Protein AF-A0A926X8Z9-F1 (afdb_monomer)

Secondary structure (DSSP, 8-state):
---S-SS-THHHHHHHHHHHHTT-EEEEEE-STTS-EEEEEE-PPPP-----

Mean predicted aligned error: 10.16 Å

Structure (mmCIF, N/CA/C/O backbone):
data_AF-A0A926X8Z9-F1
#
_entry.id   AF-A0A926X8Z9-F1
#
loop_
_atom_site.group_PDB
_atom_site.id
_atom_site.type_symbol
_atom_site.label_atom_id
_atom_site.label_alt_id
_atom_site.label_comp_id
_atom_site.label_asym_id
_atom_site.label_entity_id
_atom_site.label_seq_id
_atom_site.pdbx_PDB_ins_code
_atom_site.Cartn_x
_atom_site.Cartn_y
_atom_site.Cartn_z
_atom_site.occupancy
_atom_site.B_iso_or_equiv
_atom_site.auth_seq_id
_atom_site.auth_comp_id
_atom_site.auth_asym_id
_atom_site.auth_atom_id
_atom_site.pdbx_PDB_model_num
ATOM 1 N N . MET A 1 1 ? 4.667 -4.677 -20.528 1.00 34.56 1 MET A N 1
ATOM 2 C CA . MET A 1 1 ? 5.992 -5.094 -20.024 1.00 34.56 1 MET A CA 1
ATOM 3 C C . MET A 1 1 ? 6.331 -4.187 -18.851 1.00 34.56 1 MET A C 1
ATOM 5 O O . MET A 1 1 ? 6.620 -3.019 -19.074 1.00 34.56 1 MET A O 1
ATOM 9 N N . ILE A 1 2 ? 6.143 -4.670 -17.621 1.00 43.22 2 ILE A N 1
ATOM 10 C CA . ILE A 1 2 ? 6.509 -3.935 -16.404 1.00 43.22 2 ILE A CA 1
ATOM 11 C C . ILE A 1 2 ? 7.932 -4.353 -16.024 1.00 43.22 2 ILE A C 1
ATOM 13 O O . ILE A 1 2 ? 8.172 -5.497 -15.664 1.00 43.22 2 ILE A O 1
ATOM 17 N N . GLU A 1 3 ? 8.886 -3.444 -16.187 1.00 40.91 3 GLU A N 1
ATOM 18 C CA . GLU A 1 3 ? 10.275 -3.617 -15.759 1.00 40.91 3 GLU A CA 1
ATOM 19 C C . GLU A 1 3 ? 10.526 -2.583 -14.665 1.00 40.91 3 GLU A C 1
ATOM 21 O O . GLU A 1 3 ? 10.404 -1.384 -14.918 1.00 40.91 3 GLU A O 1
ATOM 26 N N . GLY A 1 4 ? 10.818 -3.049 -13.449 1.00 41.59 4 GLY A N 1
ATOM 27 C CA . GLY A 1 4 ? 11.097 -2.178 -12.305 1.00 41.59 4 GLY A CA 1
ATOM 28 C C . GLY A 1 4 ? 10.221 -2.426 -11.080 1.00 41.59 4 GLY A C 1
ATOM 29 O O . GLY A 1 4 ? 9.619 -1.497 -10.567 1.00 41.59 4 GLY A O 1
ATOM 30 N N . LEU A 1 5 ? 10.143 -3.676 -10.632 1.00 41.03 5 LEU A N 1
ATOM 31 C CA . LEU A 1 5 ? 10.173 -4.088 -9.226 1.00 41.03 5 LEU A CA 1
ATOM 32 C C . LEU A 1 5 ? 10.438 -5.594 -9.284 1.00 41.03 5 LEU A C 1
ATOM 34 O O . LEU A 1 5 ? 9.703 -6.316 -9.955 1.00 41.03 5 LEU A O 1
ATOM 38 N N . SER A 1 6 ? 11.478 -6.081 -8.615 1.00 44.12 6 SER A N 1
ATOM 39 C CA . SER A 1 6 ? 11.704 -7.519 -8.417 1.00 44.12 6 SER A CA 1
ATOM 40 C C . SER A 1 6 ? 10.704 -8.074 -7.395 1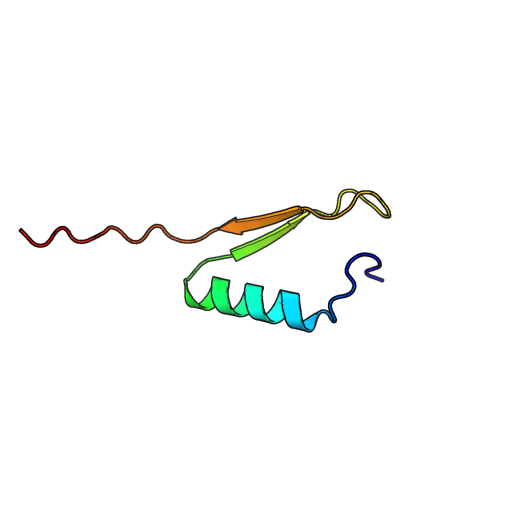.00 44.12 6 SER A C 1
ATOM 42 O O . SER A 1 6 ? 11.087 -8.655 -6.389 1.00 44.12 6 SER A O 1
ATOM 44 N N . GLY A 1 7 ? 9.420 -7.824 -7.630 1.00 46.34 7 GLY A N 1
ATOM 45 C CA . GLY A 1 7 ? 8.288 -8.452 -6.980 1.00 46.34 7 GLY A CA 1
ATOM 46 C C . GLY A 1 7 ? 7.443 -8.998 -8.112 1.00 46.34 7 GLY A C 1
ATOM 47 O O . GLY A 1 7 ? 6.907 -8.239 -8.923 1.00 46.34 7 GLY A O 1
ATOM 48 N N . THR A 1 8 ? 7.377 -10.322 -8.223 1.00 48.56 8 THR A N 1
ATOM 49 C CA . THR A 1 8 ? 6.299 -11.010 -8.939 1.00 48.56 8 THR A CA 1
ATOM 50 C C . THR A 1 8 ? 5.017 -10.228 -8.686 1.00 48.56 8 THR A C 1
ATOM 52 O O . THR A 1 8 ? 4.717 -9.961 -7.529 1.00 48.56 8 THR A O 1
ATOM 55 N N . GLY A 1 9 ? 4.259 -9.826 -9.712 1.00 57.97 9 GLY A N 1
ATOM 56 C CA . GLY A 1 9 ? 3.054 -8.984 -9.556 1.00 57.97 9 GLY A CA 1
ATOM 57 C C . GLY A 1 9 ? 2.013 -9.473 -8.523 1.00 57.97 9 GLY A C 1
ATOM 58 O O . GLY A 1 9 ? 1.047 -8.768 -8.252 1.00 57.97 9 GLY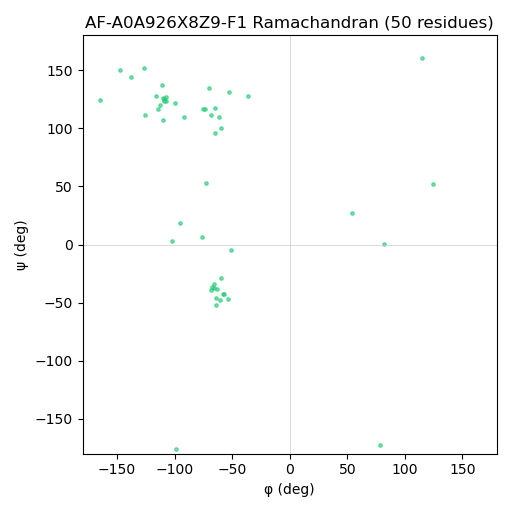 A O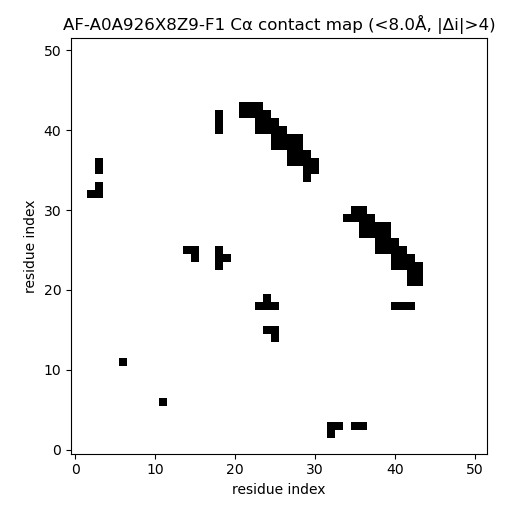 1
ATOM 59 N N . ALA A 1 10 ? 2.229 -10.650 -7.930 1.00 61.62 10 ALA A N 1
ATOM 60 C CA . ALA A 1 10 ? 1.636 -11.176 -6.710 1.00 61.62 10 ALA A CA 1
ATOM 61 C C . ALA A 1 10 ? 1.766 -10.263 -5.470 1.00 61.62 10 ALA A C 1
ATOM 63 O O . ALA A 1 10 ? 0.758 -10.048 -4.803 1.00 61.62 10 ALA A O 1
ATOM 64 N N . ASP A 1 11 ? 2.932 -9.686 -5.158 1.00 68.19 11 ASP A N 1
ATOM 65 C CA . ASP A 1 11 ? 3.105 -8.931 -3.896 1.00 68.19 11 ASP A CA 1
ATOM 66 C C . ASP A 1 11 ? 2.286 -7.627 -3.899 1.00 68.19 11 ASP A C 1
ATOM 68 O O . ASP A 1 11 ? 1.615 -7.275 -2.925 1.00 68.19 11 ASP A O 1
ATOM 72 N N . GLY A 1 12 ? 2.241 -6.954 -5.054 1.00 72.19 12 GLY A N 1
ATOM 73 C CA . GLY A 1 12 ? 1.344 -5.819 -5.286 1.00 72.19 12 GLY A CA 1
ATOM 74 C C . GLY A 1 12 ? -0.135 -6.222 -5.285 1.00 72.19 12 GLY A C 1
ATOM 75 O O . GLY A 1 12 ? -0.979 -5.464 -4.804 1.00 72.19 12 GLY A O 1
ATOM 76 N N . ALA A 1 13 ? -0.461 -7.428 -5.763 1.00 79.81 13 ALA A N 1
ATOM 77 C CA . ALA A 1 13 ? -1.827 -7.945 -5.731 1.00 79.81 13 ALA A CA 1
ATOM 78 C C . ALA A 1 13 ? -2.314 -8.216 -4.297 1.00 79.81 13 ALA A C 1
ATOM 80 O O . ALA A 1 13 ? -3.475 -7.933 -4.001 1.00 79.81 13 ALA A O 1
ATOM 81 N N . ILE A 1 14 ? -1.440 -8.686 -3.398 1.00 85.69 14 ILE A N 1
ATOM 82 C CA . ILE A 1 14 ? -1.759 -8.882 -1.973 1.00 85.69 14 ILE A CA 1
ATOM 83 C C . ILE A 1 14 ? -2.073 -7.539 -1.313 1.00 85.69 14 ILE A C 1
ATOM 85 O O . ILE A 1 14 ? -3.139 -7.382 -0.717 1.00 85.69 14 ILE A O 1
ATOM 89 N N . ALA A 1 15 ? -1.192 -6.548 -1.466 1.00 85.81 15 ALA A N 1
ATOM 90 C CA . ALA A 1 15 ? -1.414 -5.219 -0.898 1.00 85.81 15 ALA A CA 1
ATOM 91 C C . ALA A 1 15 ? -2.721 -4.594 -1.419 1.00 85.81 15 ALA A C 1
ATOM 93 O O . ALA A 1 15 ? -3.515 -4.054 -0.647 1.00 85.81 15 ALA A O 1
ATOM 94 N N . HIS A 1 16 ? -2.990 -4.726 -2.719 1.00 86.31 16 HIS A N 1
ATOM 95 C CA . HIS A 1 16 ? -4.219 -4.225 -3.326 1.00 86.31 16 HIS A CA 1
ATOM 96 C C . HIS A 1 16 ? -5.468 -4.965 -2.817 1.00 86.31 16 HIS A C 1
ATOM 98 O O . HIS A 1 16 ? -6.512 -4.344 -2.606 1.00 86.31 16 HIS A O 1
ATOM 104 N N . HIS A 1 17 ? -5.373 -6.277 -2.582 1.00 88.00 17 HIS A N 1
ATOM 105 C CA . HIS A 1 17 ? -6.456 -7.060 -1.990 1.00 88.00 17 HIS A CA 1
ATOM 106 C C . HIS A 1 17 ? -6.758 -6.610 -0.554 1.00 88.00 17 HIS A C 1
ATOM 108 O O . HIS A 1 17 ? -7.918 -6.359 -0.231 1.00 88.00 17 HIS A O 1
ATOM 114 N N . ILE A 1 18 ? -5.726 -6.412 0.270 1.00 89.81 18 ILE A N 1
ATOM 115 C CA . ILE A 1 18 ? -5.868 -5.912 1.646 1.00 89.81 18 ILE A CA 1
ATOM 116 C C . ILE A 1 18 ? -6.510 -4.523 1.651 1.00 89.81 18 ILE A C 1
ATOM 118 O O . ILE A 1 18 ? -7.483 -4.298 2.366 1.00 89.81 18 ILE A O 1
ATOM 122 N N . ALA A 1 19 ? -6.029 -3.601 0.812 1.00 88.94 19 ALA A N 1
ATOM 123 C CA . ALA A 1 19 ? -6.615 -2.267 0.723 1.00 88.94 19 ALA A CA 1
ATOM 124 C C . ALA A 1 19 ? -8.110 -2.327 0.373 1.00 88.94 19 ALA A C 1
ATOM 126 O O . ALA A 1 19 ? -8.910 -1.646 1.012 1.00 88.94 19 ALA A O 1
ATOM 127 N N . LYS A 1 20 ? -8.509 -3.194 -0.569 1.00 88.75 20 LYS A N 1
ATOM 128 C CA . LYS A 1 20 ? -9.923 -3.386 -0.920 1.00 88.75 20 LYS A CA 1
ATOM 129 C C . LYS A 1 20 ? -10.772 -3.929 0.227 1.00 88.75 20 LYS A C 1
ATOM 131 O O . LYS A 1 20 ? -11.903 -3.477 0.372 1.00 88.75 20 LYS A O 1
ATOM 136 N N . LEU A 1 21 ? -10.255 -4.853 1.042 1.00 91.62 21 LEU A N 1
ATOM 137 C CA . LEU A 1 21 ? -10.981 -5.373 2.213 1.00 91.62 21 LEU A CA 1
ATOM 138 C C . LEU A 1 21 ? -11.341 -4.265 3.213 1.00 91.62 21 LEU A C 1
ATOM 140 O O . LEU A 1 21 ? -12.364 -4.349 3.885 1.00 91.62 21 LEU A O 1
ATOM 144 N N . HIS A 1 22 ? -10.542 -3.200 3.264 1.00 88.62 22 HIS A N 1
ATOM 145 C CA . HIS A 1 22 ? -10.788 -2.023 4.097 1.00 88.62 22 HIS A CA 1
ATOM 146 C C . HIS A 1 22 ? -11.501 -0.877 3.353 1.00 88.62 22 HIS A C 1
ATOM 148 O O . HIS A 1 22 ? -11.444 0.269 3.799 1.00 88.62 22 HIS A O 1
ATOM 154 N N . ASN A 1 23 ? -12.155 -1.151 2.214 1.00 88.44 23 ASN A N 1
ATOM 155 C CA . ASN A 1 23 ? -12.766 -0.141 1.333 1.00 88.44 23 ASN A CA 1
ATOM 156 C C . ASN A 1 23 ? -11.787 0.968 0.892 1.00 88.44 23 ASN A C 1
ATOM 158 O O . ASN A 1 23 ? -12.177 2.105 0.618 1.00 88.44 23 ASN A O 1
ATOM 162 N N . GLY A 1 24 ? -10.499 0.637 0.843 1.00 89.81 24 GLY A N 1
ATOM 163 C CA . GLY A 1 24 ? -9.425 1.486 0.357 1.00 89.81 24 GLY A CA 1
ATOM 164 C C . GLY A 1 24 ? -9.023 1.183 -1.085 1.00 89.81 24 GLY A C 1
ATOM 165 O O . GLY A 1 24 ? -9.610 0.345 -1.772 1.00 89.81 24 GLY A O 1
ATOM 166 N N . ALA A 1 25 ? -7.982 1.873 -1.544 1.00 90.44 25 ALA A N 1
ATOM 167 C CA . ALA A 1 25 ? -7.420 1.719 -2.882 1.00 90.44 25 ALA A CA 1
ATOM 168 C C . ALA A 1 25 ? -5.904 1.955 -2.880 1.00 90.44 25 ALA A C 1
ATOM 170 O O . ALA A 1 25 ? -5.395 2.752 -2.0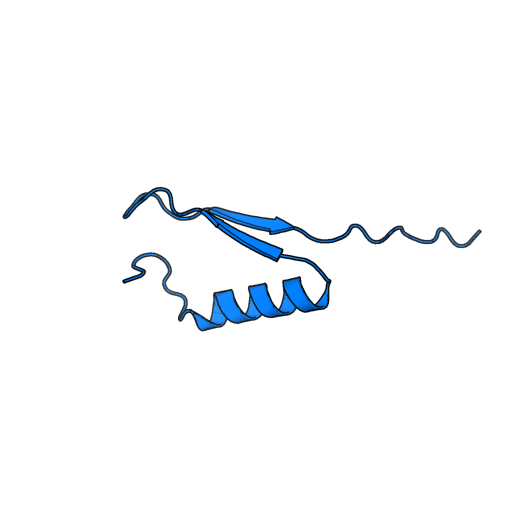92 1.00 90.44 25 ALA A O 1
ATOM 171 N N . ILE A 1 26 ? -5.196 1.294 -3.798 1.00 87.25 26 ILE A N 1
ATOM 172 C CA . ILE A 1 26 ? -3.778 1.553 -4.076 1.00 87.25 26 ILE A CA 1
ATOM 173 C C . ILE A 1 26 ? -3.654 2.064 -5.508 1.00 87.25 26 ILE A C 1
ATOM 175 O O . ILE A 1 26 ? -4.132 1.415 -6.436 1.00 87.25 26 ILE A O 1
ATOM 179 N N . HIS A 1 27 ? -2.986 3.200 -5.683 1.00 84.75 27 HIS A N 1
ATOM 180 C CA . HIS A 1 27 ? -2.615 3.743 -6.985 1.00 84.75 27 HIS A CA 1
ATOM 181 C C . HIS A 1 27 ? -1.105 3.662 -7.168 1.00 84.75 27 HIS A C 1
ATOM 183 O O . HIS A 1 27 ? -0.351 3.977 -6.250 1.00 84.75 27 HIS A O 1
ATOM 189 N N . ALA A 1 28 ? -0.671 3.259 -8.358 1.00 80.50 28 ALA A N 1
ATOM 190 C CA . ALA A 1 28 ? 0.731 3.255 -8.740 1.00 80.50 28 ALA A CA 1
ATOM 191 C C . ALA A 1 28 ? 0.943 4.298 -9.838 1.00 80.50 28 ALA A C 1
ATOM 193 O O . ALA A 1 28 ? 0.337 4.197 -10.905 1.00 80.50 28 ALA A O 1
ATOM 194 N N . ASP A 1 29 ? 1.798 5.277 -9.572 1.00 78.12 29 ASP A N 1
ATOM 195 C CA . ASP A 1 29 ? 2.270 6.227 -10.569 1.00 78.12 29 ASP A CA 1
ATOM 196 C C . ASP A 1 29 ? 3.656 5.786 -11.052 1.00 78.12 29 ASP A C 1
ATOM 198 O O . ASP A 1 29 ? 4.588 5.595 -10.261 1.00 78.12 29 ASP A O 1
ATOM 202 N N . ASN A 1 30 ? 3.773 5.559 -12.359 1.00 68.25 30 ASN A N 1
ATOM 203 C CA . ASN A 1 30 ? 5.030 5.220 -13.007 1.00 68.25 30 ASN A CA 1
ATOM 204 C C . ASN A 1 30 ? 5.460 6.413 -13.860 1.00 68.25 30 ASN A C 1
ATOM 206 O O . ASN A 1 30 ? 4.906 6.656 -14.931 1.00 68.25 30 ASN A O 1
ATOM 210 N N . THR A 1 31 ? 6.490 7.124 -13.404 1.00 68.81 31 THR A N 1
ATOM 211 C CA . THR A 1 31 ? 7.015 8.331 -14.064 1.00 68.81 31 THR A CA 1
ATOM 212 C C . THR A 1 31 ? 7.864 8.030 -15.312 1.00 68.81 31 THR A C 1
ATOM 214 O O . THR A 1 31 ? 8.448 8.940 -15.911 1.00 68.81 31 THR A O 1
ATOM 217 N N . GL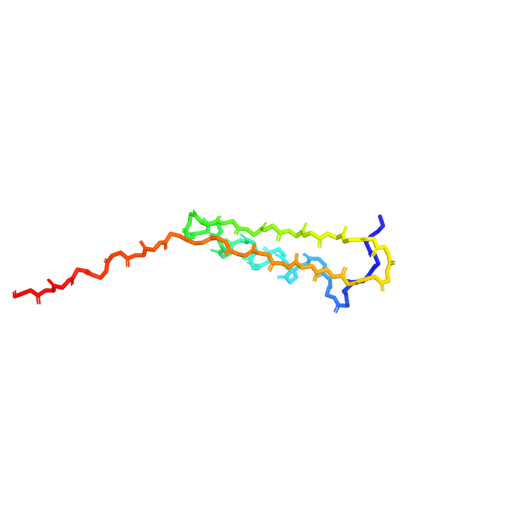Y A 1 32 ? 7.921 6.765 -15.740 1.00 65.69 32 GLY A N 1
ATOM 218 C CA . GLY A 1 32 ? 8.660 6.273 -16.900 1.00 65.69 32 GLY A CA 1
ATOM 219 C C . GLY A 1 32 ? 9.790 5.312 -16.516 1.00 65.69 32 GLY A C 1
ATOM 220 O O . GLY A 1 32 ? 10.262 5.285 -15.378 1.00 65.69 32 GLY A O 1
ATOM 221 N N . LYS A 1 33 ? 10.255 4.510 -17.489 1.00 71.62 33 LYS A N 1
ATOM 222 C CA . LYS A 1 33 ? 11.332 3.526 -17.272 1.00 71.62 33 LYS A CA 1
ATOM 223 C C . LYS A 1 33 ? 12.565 4.185 -16.639 1.00 71.62 33 LYS A C 1
ATOM 225 O O . LYS A 1 33 ? 13.039 5.213 -17.115 1.00 71.62 33 LYS A O 1
ATOM 230 N N . GLY A 1 34 ? 13.088 3.562 -15.582 1.00 72.69 34 GLY A N 1
ATOM 231 C CA . GLY A 1 34 ? 14.308 3.995 -14.890 1.00 72.69 34 GLY A CA 1
ATOM 232 C C . GLY A 1 34 ? 14.130 5.122 -13.866 1.00 72.69 34 GLY A C 1
ATOM 233 O O . GLY A 1 34 ? 15.116 5.512 -13.251 1.00 72.69 34 GLY A O 1
ATOM 234 N N . LYS A 1 35 ? 12.908 5.630 -13.646 1.00 77.25 35 LYS A N 1
ATOM 235 C CA . LYS A 1 35 ? 12.634 6.712 -12.676 1.00 77.25 35 LYS A CA 1
ATOM 236 C C . LYS A 1 35 ? 12.012 6.241 -11.355 1.00 77.25 35 LYS A C 1
ATOM 238 O O . LYS A 1 35 ? 11.720 7.056 -10.486 1.00 77.25 35 LYS A O 1
ATOM 243 N N . GLY A 1 36 ? 11.849 4.927 -11.193 1.00 73.94 36 GLY A N 1
ATOM 244 C CA . GLY A 1 36 ? 11.148 4.331 -10.057 1.00 73.94 36 GLY A CA 1
ATOM 245 C C . GLY A 1 36 ? 9.626 4.422 -10.193 1.00 73.94 36 GLY A C 1
ATOM 246 O O . GLY A 1 36 ? 9.097 4.793 -11.240 1.00 73.94 36 GLY A O 1
ATOM 247 N N . ALA A 1 37 ? 8.921 4.048 -9.130 1.00 78.62 37 ALA A N 1
ATOM 248 C CA . ALA A 1 37 ? 7.465 4.090 -9.054 1.00 78.62 37 ALA A CA 1
ATOM 249 C C . ALA A 1 37 ? 7.036 4.629 -7.688 1.00 78.62 37 ALA A C 1
ATOM 251 O O . ALA A 1 37 ? 7.675 4.336 -6.675 1.00 78.62 37 ALA A O 1
ATOM 252 N N . ILE A 1 38 ? 5.952 5.400 -7.664 1.00 83.06 38 ILE A N 1
ATOM 253 C CA . ILE A 1 38 ? 5.332 5.883 -6.429 1.00 83.06 38 ILE A CA 1
ATOM 254 C C . ILE A 1 38 ? 4.033 5.114 -6.224 1.00 83.06 38 ILE A C 1
ATOM 256 O O . ILE A 1 38 ? 3.175 5.085 -7.103 1.00 83.06 38 ILE A O 1
ATOM 260 N N . PHE A 1 39 ? 3.869 4.518 -5.045 1.00 84.50 39 PHE A N 1
ATOM 261 C CA . PHE A 1 39 ? 2.630 3.857 -4.647 1.00 84.50 39 PHE A CA 1
ATOM 262 C C . PHE A 1 39 ? 1.916 4.707 -3.598 1.00 84.50 39 PHE A C 1
ATOM 264 O O . PHE A 1 39 ? 2.483 5.029 -2.557 1.00 84.50 39 PHE A O 1
ATOM 271 N N . SER A 1 40 ? 0.668 5.066 -3.875 1.00 88.69 40 SER A N 1
ATOM 272 C CA . SER A 1 40 ? -0.200 5.823 -2.973 1.00 88.69 40 SER A CA 1
ATOM 273 C C . SER A 1 40 ? -1.310 4.921 -2.452 1.00 88.69 40 SER A C 1
ATOM 275 O O . SER A 1 40 ? -2.045 4.331 -3.242 1.00 88.69 40 SER A O 1
ATOM 277 N N . VAL A 1 41 ? -1.456 4.836 -1.130 1.00 89.31 41 VAL A N 1
ATOM 278 C CA . VAL A 1 41 ? -2.502 4.040 -0.474 1.00 89.31 41 VAL A CA 1
ATOM 279 C C . VAL A 1 41 ? -3.533 4.979 0.142 1.00 89.31 41 VAL A C 1
ATOM 281 O O . VAL A 1 41 ? -3.190 5.850 0.939 1.00 89.31 41 VAL A O 1
ATOM 284 N N . LYS A 1 42 ? -4.803 4.796 -0.219 1.00 91.12 42 LYS A N 1
ATOM 285 C CA . LYS A 1 42 ? -5.942 5.499 0.375 1.00 91.12 42 LYS A CA 1
ATOM 286 C C . LYS A 1 42 ? -6.744 4.518 1.218 1.00 91.12 42 LYS A C 1
ATOM 288 O O . LYS A 1 42 ? -7.214 3.512 0.696 1.00 91.12 42 LYS A O 1
ATOM 293 N N . LEU A 1 43 ? -6.933 4.836 2.493 1.00 89.69 43 LEU A N 1
ATOM 294 C CA . LEU A 1 43 ? -7.757 4.072 3.428 1.00 89.69 43 LEU A CA 1
ATOM 295 C C . LEU A 1 43 ? -8.777 5.001 4.083 1.00 89.69 43 LEU A C 1
ATOM 297 O O . LEU A 1 43 ? -8.539 6.204 4.204 1.00 89.69 43 LEU A O 1
ATOM 301 N N . LEU A 1 44 ? -9.920 4.443 4.476 1.00 86.12 44 LEU A N 1
ATOM 302 C CA . LEU A 1 44 ? -10.889 5.168 5.287 1.00 86.12 44 LEU A CA 1
ATOM 303 C C . LEU A 1 44 ? -10.322 5.351 6.694 1.00 86.12 44 LEU A C 1
ATOM 305 O O . LEU A 1 44 ? -9.778 4.415 7.281 1.00 86.12 44 LEU A O 1
ATOM 309 N N . LEU A 1 45 ? -10.455 6.561 7.228 1.00 81.69 45 LEU A N 1
ATOM 310 C CA . LEU A 1 45 ? -10.132 6.828 8.618 1.00 81.69 45 LEU A CA 1
ATOM 311 C C . LEU A 1 45 ? -11.236 6.211 9.477 1.00 81.69 45 LEU A C 1
ATOM 313 O O . LEU A 1 45 ? -12.396 6.599 9.359 1.00 81.69 45 LEU A O 1
ATOM 317 N N . LEU A 1 46 ? -10.886 5.231 10.309 1.00 77.94 46 LEU A N 1
ATOM 318 C CA . LEU A 1 46 ? -11.816 4.714 11.302 1.00 77.94 46 LEU A CA 1
ATOM 319 C C . LEU A 1 46 ? -11.895 5.745 12.430 1.00 77.94 46 LEU A C 1
ATOM 321 O O . LEU A 1 46 ? -10.886 6.022 13.082 1.00 77.94 46 LEU A O 1
ATOM 325 N N . GLU A 1 47 ? -13.067 6.336 12.649 1.00 72.44 47 GLU A N 1
ATOM 326 C CA . GLU A 1 47 ? -13.280 7.155 13.836 1.00 72.44 47 GLU A CA 1
ATOM 327 C C . GLU A 1 47 ? -13.189 6.246 15.062 1.00 72.44 47 GLU A C 1
ATOM 329 O O . GLU A 1 47 ? -13.951 5.290 15.221 1.00 72.44 47 GLU A O 1
ATOM 334 N N . SER A 1 48 ? -12.206 6.520 15.918 1.00 70.00 48 SER A N 1
ATOM 335 C CA . SER A 1 48 ? -12.126 5.901 17.232 1.00 70.00 48 SER A CA 1
ATOM 336 C C . SER A 1 48 ? -13.373 6.311 18.003 1.00 70.00 48 SER A C 1
ATOM 338 O O . SER A 1 48 ? -13.493 7.472 18.393 1.00 70.00 48 SER A O 1
ATOM 340 N N . VAL A 1 49 ? -14.289 5.372 18.243 1.00 64.38 49 VAL A N 1
ATOM 341 C CA . VAL A 1 49 ? -15.381 5.587 19.194 1.00 64.38 49 VAL A CA 1
ATOM 342 C C . VAL A 1 4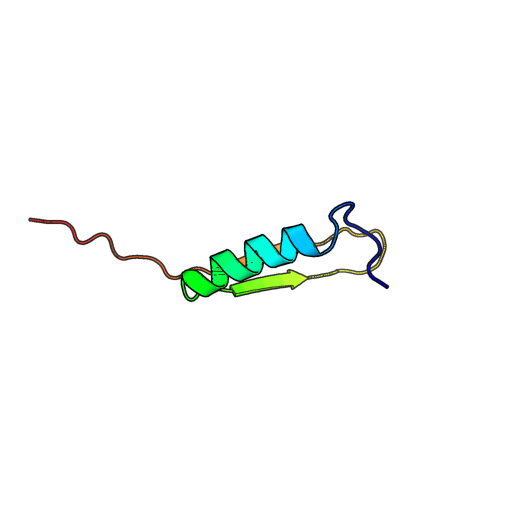9 ? -14.728 5.737 20.564 1.00 64.38 49 VAL A C 1
ATOM 344 O O . VAL A 1 49 ? -14.370 4.750 21.206 1.00 64.38 49 VAL A O 1
ATOM 347 N N . ALA A 1 50 ? -14.506 6.982 20.985 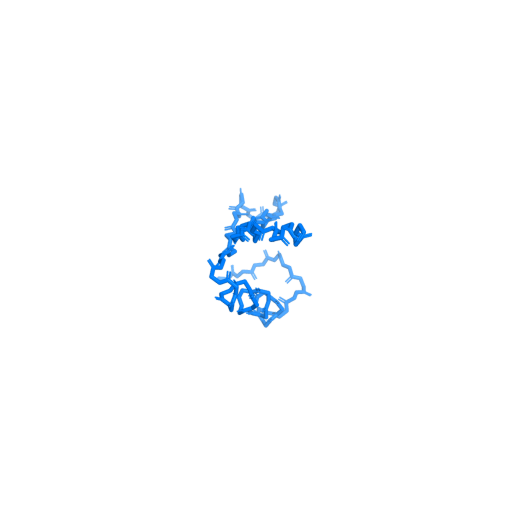1.00 62.53 50 ALA A N 1
ATOM 348 C CA . ALA A 1 50 ? -14.163 7.296 22.360 1.00 62.53 50 ALA A CA 1
ATOM 349 C C . ALA A 1 50 ? -15.329 6.796 23.220 1.00 62.53 50 ALA A C 1
ATOM 351 O O . ALA A 1 50 ? -16.398 7.401 23.253 1.00 62.53 50 ALA A O 1
ATOM 352 N N . SER A 1 51 ? -15.145 5.624 23.824 1.00 61.78 51 SER A N 1
ATOM 353 C CA . SER A 1 51 ? -16.075 5.093 24.813 1.00 61.78 51 SER A CA 1
ATOM 354 C C . SER A 1 51 ? -15.959 5.997 26.040 1.00 61.78 51 SER A C 1
ATOM 356 O O . SER A 1 51 ? -14.885 6.059 26.639 1.00 61.78 51 SER A O 1
ATOM 358 N N . TYR A 1 52 ? -17.016 6.762 26.314 1.00 50.69 52 TYR A N 1
ATOM 359 C CA . TYR A 1 52 ? -17.140 7.678 27.453 1.00 50.69 52 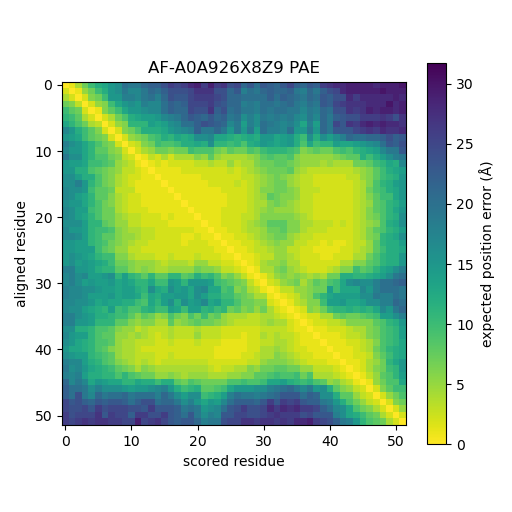TYR A CA 1
ATOM 360 C C . TYR A 1 52 ? -17.739 6.959 28.662 1.00 50.69 52 TYR A C 1
ATOM 362 O O . TYR A 1 52 ? -18.602 6.076 28.439 1.00 50.69 52 TYR A O 1
#

Solvent-accessible surface area (backbone atoms only — not comparable to full-atom values): 3520 Å² total; per-residue (Å²): 137,92,75,88,65,104,54,68,73,60,61,62,48,51,54,43,51,54,29,45,77,59,75,24,44,66,48,77,48,70,84,44,87,90,69,58,71,48,78,48,79,47,68,68,84,78,78,76,79,77,84,126

pLDDT: mean 73.15, std 16.35, range [34.56,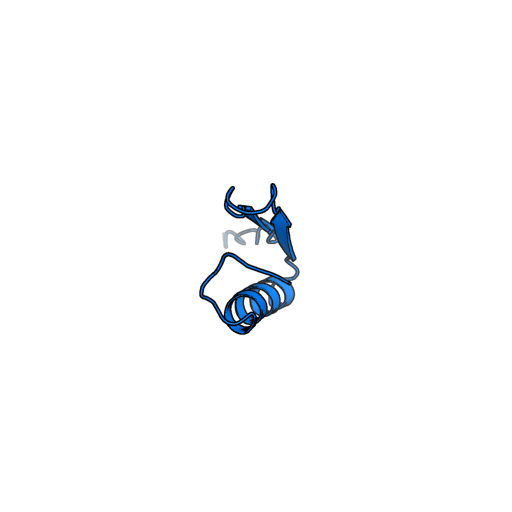 91.62]

Sequence (52 aa):
MIEGLSGTGADGAIAHHIAKLHNGAIHADNTGKGKGAIFSVKLLLLESVASY

Radius of gyration: 15.15 Å; Cα contacts (8 Å, |Δi|>4): 48; chains: 1; bounding box: 31×20×48 Å

Foldseek 3Di:
DDDADPDDCVVVVVVQVVQVVQVKGKDWDDPDPPPHIDIDIGGDDDPDPPPD